Protein AF-A0A0Q6NM96-F1 (afdb_monomer)

pLDDT: mean 92.66, std 5.69, range [62.19, 98.06]

Secondary structure (DSSP, 8-state):
--HHHHHHHHHHHHHHHHHHHGGGTTT--EE-TTS-EE-HHHHHHHHHHHHHTTEEEEEEEEEETTEEEEEEEEEE--

Mean predicted aligned error: 3.28 Å

Foldseek 3Di:
DDPVVLVVLLCVQVVVLCVQCPPVQVPAWEQEPVRDIHGSVVVNVVSNVQSVVQWRKDKDWDADPNDIHIYIDTDHDD

Structure (mmCIF, N/CA/C/O backbone):
data_AF-A0A0Q6NM96-F1
#
_entry.id   AF-A0A0Q6NM96-F1
#
loop_
_atom_site.group_PDB
_atom_site.id
_atom_site.type_symbol
_atom_site.label_atom_id
_atom_site.label_alt_id
_atom_site.label_comp_id
_atom_site.label_asym_id
_atom_site.label_entity_id
_atom_site.label_seq_id
_atom_site.pdbx_PDB_ins_code
_atom_site.Cartn_x
_atom_site.Cartn_y
_atom_site.Cartn_z
_atom_site.occupancy
_atom_site.B_iso_or_equiv
_atom_site.auth_seq_id
_atom_site.auth_comp_id
_atom_site.auth_asym_id
_atom_site.auth_atom_id
_atom_site.pdbx_PDB_model_num
ATOM 1 N N . MET A 1 1 ? -10.668 -0.099 18.616 1.00 68.81 1 MET A N 1
ATOM 2 C CA . MET A 1 1 ? -9.399 0.627 18.448 1.00 68.81 1 MET A CA 1
ATOM 3 C C . MET A 1 1 ? -9.587 2.063 18.880 1.00 68.81 1 MET A C 1
ATOM 5 O O . MET A 1 1 ? -10.652 2.625 18.640 1.00 68.81 1 MET A O 1
ATOM 9 N N . THR A 1 2 ? -8.577 2.631 19.519 1.00 85.31 2 THR A N 1
ATOM 10 C CA . THR A 1 2 ? -8.448 4.073 19.727 1.00 85.31 2 THR A CA 1
ATOM 11 C C . THR A 1 2 ? -7.908 4.728 18.456 1.00 85.31 2 THR A C 1
ATOM 13 O O . THR A 1 2 ? -7.310 4.058 17.616 1.00 85.31 2 THR A O 1
ATOM 16 N N . ASN A 1 3 ? -8.084 6.043 18.314 1.00 86.88 3 ASN A N 1
ATOM 17 C CA . ASN A 1 3 ? -7.517 6.773 17.177 1.00 86.88 3 ASN A CA 1
ATOM 18 C C . ASN A 1 3 ? -5.989 6.607 17.090 1.00 86.88 3 ASN A C 1
ATOM 20 O O . ASN A 1 3 ? -5.466 6.509 15.991 1.00 86.88 3 ASN A O 1
ATOM 24 N N . SER A 1 4 ? -5.289 6.497 18.227 1.00 91.25 4 SER A N 1
ATOM 25 C CA . SER A 1 4 ? -3.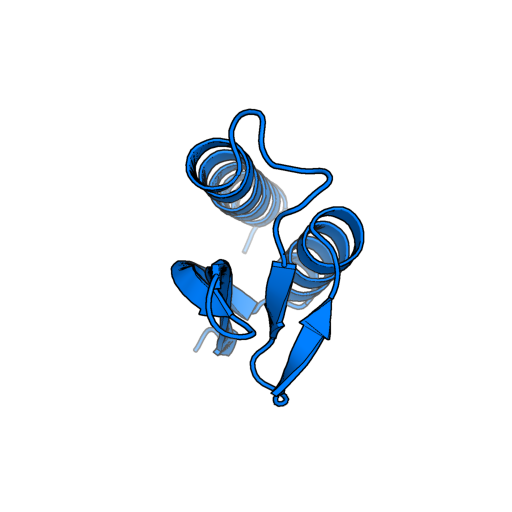831 6.307 18.257 1.00 91.25 4 SER A CA 1
ATOM 26 C C . SER A 1 4 ? -3.399 5.015 17.564 1.00 91.25 4 SER A C 1
ATOM 28 O O . SER A 1 4 ? -2.482 5.036 16.759 1.00 91.25 4 SER A O 1
ATOM 30 N N . GLU A 1 5 ? -4.102 3.906 17.811 1.00 90.12 5 GLU A N 1
ATOM 31 C CA . GLU A 1 5 ? -3.764 2.610 17.202 1.00 90.12 5 GLU A CA 1
ATOM 32 C C . GLU A 1 5 ? -3.967 2.621 15.679 1.00 90.12 5 GLU A C 1
ATOM 34 O O . GLU A 1 5 ? -3.240 1.959 14.944 1.00 90.12 5 GLU A O 1
ATOM 39 N N . ILE A 1 6 ? -4.964 3.367 15.193 1.00 90.81 6 ILE A N 1
ATOM 40 C CA . ILE A 1 6 ? -5.213 3.525 13.754 1.00 90.81 6 ILE A CA 1
ATOM 41 C C . ILE A 1 6 ? -4.078 4.326 13.109 1.00 90.81 6 ILE A C 1
ATOM 43 O O . ILE A 1 6 ? -3.584 3.927 12.055 1.00 90.81 6 ILE A O 1
ATOM 47 N N . GLU A 1 7 ? -3.645 5.412 13.752 1.00 93.56 7 GLU A N 1
ATOM 48 C CA . GLU A 1 7 ? -2.512 6.217 13.283 1.00 93.56 7 GLU A CA 1
ATOM 49 C C . GLU A 1 7 ? -1.205 5.412 13.286 1.00 93.56 7 GLU A C 1
ATOM 51 O O . GLU A 1 7 ? -0.470 5.453 12.302 1.00 93.56 7 GLU A O 1
ATOM 56 N N . ASP A 1 8 ? -0.945 4.609 14.321 1.00 93.38 8 ASP A N 1
ATOM 57 C CA . ASP A 1 8 ? 0.249 3.755 14.392 1.00 93.38 8 ASP A CA 1
ATOM 58 C C . ASP A 1 8 ? 0.288 2.741 13.234 1.00 93.38 8 ASP A C 1
ATOM 60 O O . ASP A 1 8 ? 1.308 2.590 12.558 1.00 93.38 8 ASP A O 1
ATOM 64 N N . LEU A 1 9 ? -0.849 2.104 12.935 1.00 91.50 9 LEU A N 1
ATOM 65 C CA . LEU A 1 9 ? -0.982 1.165 11.813 1.00 91.50 9 LEU A CA 1
ATOM 66 C C . LEU A 1 9 ? -0.810 1.855 10.459 1.00 91.50 9 LEU A C 1
ATOM 68 O O . LEU A 1 9 ? -0.260 1.274 9.520 1.00 91.50 9 LEU A O 1
ATOM 72 N N . TRP A 1 10 ? -1.286 3.093 10.344 1.00 93.88 10 TRP A N 1
ATOM 73 C CA . TRP A 1 10 ? -1.089 3.887 9.143 1.00 93.88 10 TRP A CA 1
ATOM 74 C C . TRP A 1 10 ? 0.387 4.252 8.948 1.00 93.88 10 TRP A C 1
ATOM 76 O O . TRP A 1 10 ? 0.925 4.077 7.852 1.00 93.88 10 TRP A O 1
ATOM 86 N N . ILE A 1 11 ? 1.064 4.690 10.012 1.00 94.12 11 ILE A N 1
ATOM 87 C CA . ILE A 1 11 ? 2.494 5.017 10.003 1.00 94.12 11 ILE A CA 1
ATOM 88 C C . ILE A 1 11 ? 3.327 3.788 9.627 1.00 94.12 11 ILE A C 1
ATOM 90 O O . ILE A 1 11 ? 4.233 3.902 8.798 1.00 94.12 11 ILE A O 1
ATOM 94 N N . GLU A 1 12 ? 3.013 2.615 10.179 1.00 94.06 12 GLU A N 1
ATOM 95 C CA . GLU A 1 12 ? 3.698 1.361 9.850 1.00 94.06 12 GLU A CA 1
ATOM 96 C C . GLU A 1 12 ? 3.538 1.012 8.361 1.00 94.06 12 GLU A C 1
ATOM 98 O O . GLU A 1 12 ? 4.527 0.781 7.656 1.00 94.06 12 GLU A O 1
ATOM 103 N N . ALA A 1 13 ? 2.301 1.041 7.854 1.00 93.94 13 ALA A N 1
ATOM 104 C CA . ALA A 1 13 ? 2.002 0.737 6.457 1.00 93.94 13 ALA A CA 1
ATOM 105 C C . ALA A 1 13 ? 2.686 1.713 5.489 1.00 93.94 13 ALA A C 1
ATOM 107 O O . ALA A 1 13 ? 3.244 1.292 4.473 1.00 93.94 13 ALA A O 1
ATOM 108 N N . TRP A 1 14 ? 2.676 3.011 5.805 1.00 94.00 14 TRP A N 1
ATOM 109 C CA . TRP A 1 14 ? 3.389 4.018 5.023 1.00 94.00 14 TRP A CA 1
ATOM 110 C C . TRP A 1 14 ? 4.892 3.745 5.046 1.00 94.00 14 TRP A C 1
ATOM 112 O O . TRP A 1 14 ? 5.519 3.708 3.985 1.00 94.00 14 TRP A O 1
ATOM 122 N N . SER A 1 15 ? 5.484 3.566 6.228 1.00 94.25 15 SER A N 1
ATOM 123 C CA . SER A 1 15 ? 6.937 3.404 6.377 1.00 94.25 15 SER A CA 1
ATOM 124 C C . SER A 1 15 ? 7.441 2.238 5.533 1.00 94.25 15 SER A C 1
ATOM 126 O O . SER A 1 15 ? 8.353 2.405 4.724 1.00 94.25 15 SER A O 1
ATOM 128 N N . LYS A 1 16 ? 6.740 1.102 5.596 1.00 94.12 16 LYS A N 1
ATOM 129 C CA . LYS A 1 16 ? 7.043 -0.077 4.782 1.00 94.12 16 LYS A CA 1
ATOM 130 C C . LYS A 1 16 ? 6.890 0.182 3.274 1.00 94.12 16 LYS A C 1
ATOM 132 O O . LYS A 1 16 ? 7.624 -0.394 2.475 1.00 94.12 16 LYS A O 1
ATOM 137 N N . LEU A 1 17 ? 5.972 1.061 2.856 1.00 93.44 17 LEU A N 1
ATOM 138 C CA . LEU A 1 17 ? 5.802 1.414 1.442 1.00 93.44 17 LEU A CA 1
ATOM 139 C C . LEU A 1 17 ? 7.006 2.211 0.946 1.00 93.44 17 LEU A C 1
ATOM 141 O O . LEU A 1 17 ? 7.538 1.893 -0.114 1.00 93.44 17 LEU A O 1
ATOM 145 N N . ILE A 1 18 ? 7.453 3.204 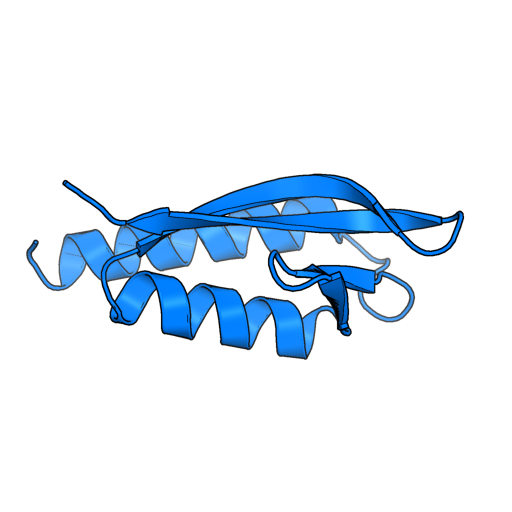1.719 1.00 92.62 18 ILE A N 1
ATOM 146 C CA . ILE A 1 18 ? 8.663 3.974 1.399 1.00 92.62 18 ILE A CA 1
ATOM 147 C C . ILE A 1 18 ? 9.881 3.055 1.330 1.00 92.62 18 ILE A C 1
ATOM 149 O O . ILE A 1 18 ? 10.654 3.162 0.383 1.00 92.62 18 ILE A O 1
ATOM 153 N N . GLU A 1 19 ? 10.034 2.137 2.284 1.00 92.62 19 GLU A N 1
ATOM 154 C CA . GLU A 1 19 ? 11.150 1.183 2.298 1.00 92.62 19 GLU A CA 1
ATOM 155 C C . GLU A 1 19 ? 11.175 0.278 1.065 1.00 92.62 19 GLU A C 1
ATOM 157 O O . GLU A 1 19 ? 12.242 -0.031 0.549 1.00 92.62 19 GLU A O 1
ATOM 162 N N . ILE A 1 20 ? 10.015 -0.164 0.569 1.00 92.69 20 ILE A N 1
ATOM 163 C CA . ILE A 1 20 ? 9.964 -1.002 -0.636 1.00 92.69 20 ILE A CA 1
ATOM 164 C C . ILE A 1 20 ? 10.233 -0.173 -1.889 1.00 92.69 20 ILE A C 1
ATOM 166 O O . ILE A 1 20 ? 10.852 -0.682 -2.825 1.00 92.69 20 ILE A O 1
ATOM 170 N N . VAL A 1 21 ? 9.726 1.054 -1.929 1.00 92.12 21 VAL A N 1
ATOM 171 C CA . VAL A 1 21 ? 9.736 1.888 -3.127 1.00 92.12 21 VAL A CA 1
ATOM 172 C C . VAL A 1 21 ? 11.077 2.594 -3.337 1.00 92.12 21 VAL A C 1
ATOM 174 O O . VAL A 1 21 ? 11.499 2.733 -4.486 1.00 92.12 21 VAL A O 1
ATOM 177 N N . GLU A 1 22 ? 11.745 3.006 -2.259 1.00 88.69 22 GLU A N 1
ATOM 178 C CA . GLU A 1 22 ? 13.025 3.725 -2.289 1.00 88.69 22 GLU A CA 1
ATOM 179 C C . GLU A 1 22 ? 12.989 4.885 -3.317 1.00 88.69 22 GLU A C 1
ATOM 181 O O . GLU A 1 22 ? 12.017 5.646 -3.384 1.00 88.69 22 GLU A O 1
ATOM 186 N N . ASP A 1 23 ? 14.018 5.005 -4.160 1.00 86.00 23 AS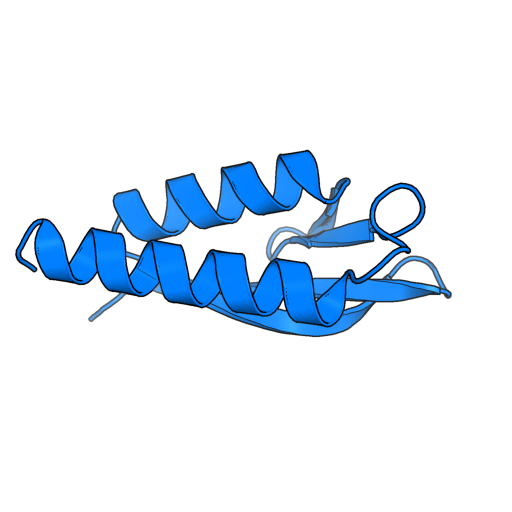P A N 1
ATOM 187 C CA . ASP A 1 23 ? 14.122 6.027 -5.208 1.00 86.00 23 ASP A CA 1
ATOM 188 C C . ASP A 1 23 ? 13.315 5.691 -6.484 1.00 86.00 23 ASP A C 1
ATOM 190 O O . ASP A 1 23 ? 13.245 6.489 -7.424 1.00 86.00 23 ASP A O 1
ATOM 194 N N . GLU A 1 24 ? 12.666 4.522 -6.545 1.00 87.50 24 GLU A N 1
ATOM 195 C CA . GLU A 1 24 ? 11.962 4.021 -7.733 1.00 87.50 24 GLU A CA 1
ATOM 196 C C . GLU A 1 24 ? 10.467 4.399 -7.771 1.00 87.50 24 GLU A C 1
ATOM 198 O O . GLU A 1 24 ? 9.726 3.923 -8.634 1.00 87.50 24 GLU A O 1
ATOM 203 N N . ALA A 1 25 ? 10.001 5.298 -6.895 1.00 84.06 25 ALA A N 1
ATOM 204 C CA . ALA A 1 25 ? 8.582 5.667 -6.751 1.00 84.06 25 ALA A CA 1
ATOM 205 C C . ALA A 1 25 ? 7.860 6.021 -8.052 1.00 84.06 25 ALA A C 1
ATOM 207 O O . ALA A 1 25 ? 6.692 5.684 -8.233 1.00 84.06 25 ALA A O 1
ATOM 208 N N . ARG A 1 26 ? 8.557 6.680 -8.982 1.00 85.25 26 ARG A N 1
ATOM 209 C CA . ARG A 1 26 ? 7.979 7.105 -10.266 1.00 85.25 26 ARG A CA 1
ATOM 210 C C . ARG A 1 26 ? 7.778 5.958 -11.252 1.00 85.25 26 ARG A C 1
ATOM 212 O O . ARG A 1 26 ? 6.952 6.066 -12.155 1.00 85.25 26 ARG A O 1
ATOM 219 N N . THR A 1 27 ? 8.563 4.894 -11.129 1.00 88.56 27 THR A N 1
ATOM 220 C CA . THR A 1 27 ? 8.540 3.747 -12.046 1.00 88.56 27 THR A CA 1
ATOM 221 C C . THR A 1 27 ? 7.865 2.527 -11.439 1.00 88.56 27 THR A C 1
ATOM 223 O O . THR A 1 27 ? 7.425 1.649 -12.185 1.00 88.56 27 THR A O 1
ATOM 226 N N . MET A 1 28 ? 7.770 2.474 -10.111 1.00 92.75 28 MET A N 1
ATOM 227 C CA . MET A 1 28 ? 7.195 1.353 -9.389 1.00 92.75 28 MET A CA 1
ATOM 228 C C . MET A 1 28 ? 5.673 1.314 -9.519 1.00 92.75 28 MET A C 1
ATOM 230 O O . MET A 1 28 ? 4.989 2.338 -9.573 1.00 92.75 28 MET A O 1
ATOM 234 N N . ARG A 1 29 ? 5.143 0.094 -9.582 1.00 95.81 29 ARG A N 1
ATOM 235 C CA . ARG A 1 29 ? 3.708 -0.178 -9.658 1.00 95.81 29 ARG A CA 1
ATOM 236 C C . ARG A 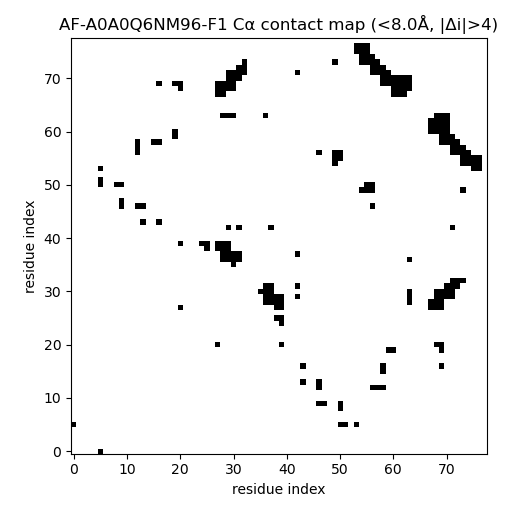1 29 ? 3.276 -1.023 -8.476 1.00 95.81 29 ARG A C 1
ATOM 238 O O . ARG A 1 29 ? 4.039 -1.866 -8.006 1.00 95.81 29 ARG A O 1
ATOM 245 N N . CYS A 1 30 ? 2.054 -0.789 -8.027 1.00 97.12 30 CYS A N 1
ATOM 246 C CA . CYS A 1 30 ? 1.429 -1.498 -6.926 1.00 97.12 30 CYS A CA 1
ATOM 247 C C . CYS A 1 30 ? 0.262 -2.329 -7.462 1.0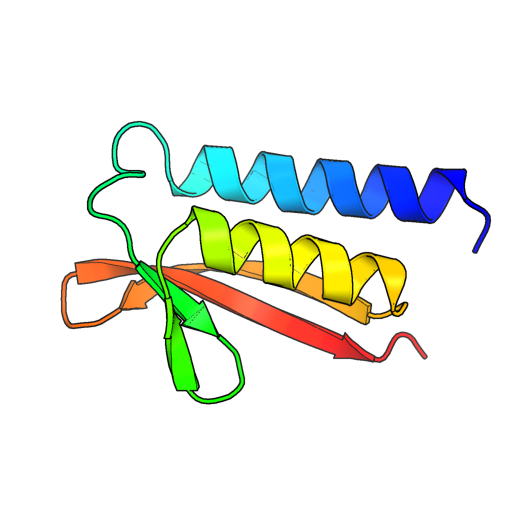0 97.12 30 CYS A C 1
ATOM 249 O O . CYS A 1 30 ? -0.589 -1.809 -8.180 1.00 97.12 30 CYS A O 1
ATOM 251 N N . LEU A 1 31 ? 0.254 -3.623 -7.152 1.00 98.06 31 LEU A N 1
ATOM 252 C CA . LEU A 1 31 ? -0.854 -4.528 -7.427 1.00 98.06 31 LEU A CA 1
ATOM 253 C C . LEU A 1 31 ? -1.779 -4.556 -6.210 1.00 98.06 31 LEU A C 1
ATOM 255 O O . LEU A 1 31 ? -1.348 -4.916 -5.114 1.00 98.06 31 LEU A O 1
ATOM 259 N N . LEU A 1 32 ? -3.037 -4.183 -6.419 1.00 97.44 32 LEU A N 1
ATOM 260 C CA . LEU A 1 32 ? -4.089 -4.218 -5.410 1.00 97.44 32 LEU A CA 1
ATOM 261 C C . LEU A 1 32 ? -4.793 -5.592 -5.383 1.00 97.44 32 LEU A C 1
ATOM 263 O O . LEU A 1 32 ? -4.722 -6.344 -6.360 1.00 97.44 32 LEU A O 1
ATOM 267 N N . PRO A 1 3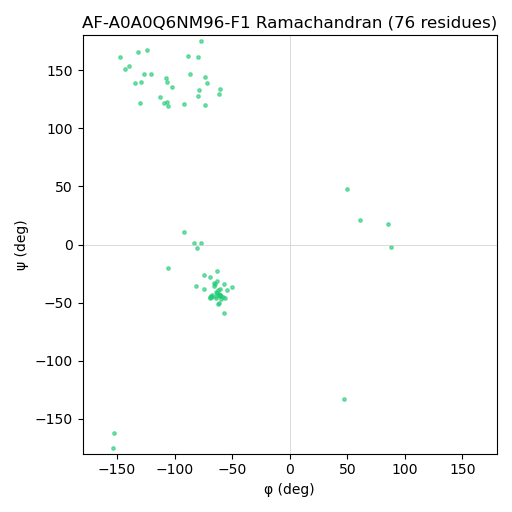3 ? -5.521 -5.930 -4.299 1.00 95.25 33 PRO A N 1
ATOM 268 C CA . PRO A 1 33 ? -6.180 -7.238 -4.147 1.00 95.25 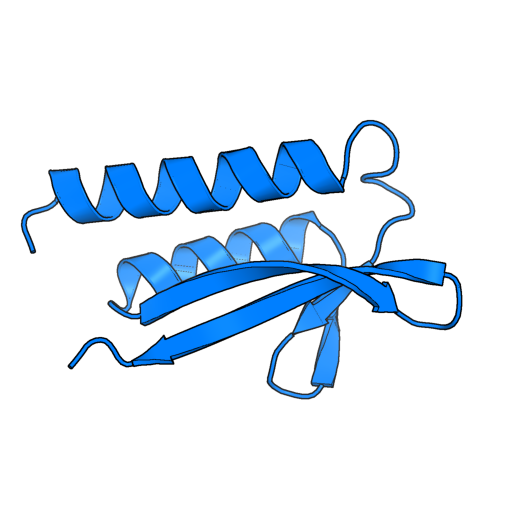33 PRO A CA 1
ATOM 269 C C . PRO A 1 33 ? -7.268 -7.551 -5.172 1.00 95.25 33 PRO A C 1
ATOM 271 O O . PRO A 1 33 ? -7.610 -8.712 -5.377 1.00 95.25 33 PRO A O 1
ATOM 274 N N . ASP A 1 34 ? -7.846 -6.520 -5.780 1.00 95.06 34 ASP A N 1
ATOM 275 C CA . ASP A 1 34 ? -8.857 -6.629 -6.833 1.00 95.06 34 ASP A CA 1
ATOM 276 C C . ASP A 1 34 ? -8.239 -6.857 -8.227 1.00 95.06 34 ASP A C 1
ATOM 278 O O . ASP A 1 34 ? -8.962 -6.968 -9.215 1.00 95.06 34 ASP A O 1
ATOM 282 N N . GLY A 1 35 ? -6.907 -6.949 -8.308 1.00 94.81 35 GLY A N 1
ATOM 283 C CA . GLY A 1 35 ? -6.156 -7.130 -9.546 1.00 94.81 35 GLY A CA 1
ATOM 284 C C . GLY A 1 35 ? -5.788 -5.824 -10.251 1.00 94.81 35 GLY A C 1
ATOM 285 O O . GLY A 1 35 ? -5.102 -5.872 -11.274 1.00 94.81 35 GLY A O 1
ATOM 286 N N . ASN A 1 36 ? -6.195 -4.663 -9.727 1.00 96.94 36 ASN A N 1
ATOM 287 C CA . ASN A 1 36 ? -5.829 -3.382 -10.318 1.00 96.94 36 ASN A CA 1
ATOM 288 C C . ASN A 1 36 ? -4.348 -3.069 -10.094 1.00 96.94 36 ASN A C 1
ATOM 290 O O . ASN A 1 36 ? -3.800 -3.273 -9.011 1.00 96.94 36 ASN A O 1
ATOM 294 N N . VAL A 1 37 ? -3.705 -2.524 -11.129 1.00 97.44 37 VAL A N 1
ATOM 295 C CA . VAL A 1 37 ? -2.324 -2.040 -11.061 1.00 97.44 37 VAL A CA 1
ATOM 296 C C . VAL A 1 37 ? -2.330 -0.520 -11.049 1.00 97.44 37 VAL A C 1
ATOM 298 O O . VAL A 1 37 ? -2.779 0.111 -12.004 1.00 97.44 37 VAL A O 1
ATOM 301 N N . VAL A 1 38 ? -1.797 0.058 -9.979 1.00 97.12 38 VAL A N 1
ATOM 302 C CA . VAL A 1 38 ? -1.805 1.499 -9.714 1.00 97.12 38 VAL A CA 1
ATOM 303 C C . VAL A 1 38 ? -0.386 2.030 -9.498 1.00 97.12 38 VAL A C 1
ATOM 305 O O . VAL A 1 38 ? 0.576 1.259 -9.392 1.00 97.12 38 VAL A O 1
ATOM 308 N N . ASP A 1 39 ? -0.212 3.350 -9.497 1.00 95.81 39 ASP A N 1
ATOM 309 C CA . ASP A 1 39 ? 1.046 3.958 -9.046 1.00 95.81 39 ASP A CA 1
ATOM 310 C C . ASP A 1 39 ? 1.174 3.974 -7.510 1.00 95.81 39 ASP A C 1
ATOM 312 O O . ASP A 1 39 ? 0.278 3.557 -6.771 1.00 95.81 39 ASP A O 1
ATOM 316 N N . VAL A 1 40 ? 2.335 4.412 -7.020 1.00 94.06 40 VAL A N 1
ATOM 317 C CA . VAL A 1 40 ? 2.644 4.446 -5.583 1.00 94.06 40 VAL A CA 1
ATOM 318 C C . VAL A 1 40 ? 1.748 5.425 -4.820 1.00 94.06 40 VAL A C 1
ATOM 320 O O . VAL A 1 40 ? 1.388 5.144 -3.678 1.00 94.06 40 VAL A O 1
ATOM 323 N N . GLU A 1 41 ? 1.355 6.547 -5.425 1.00 94.69 41 GLU A N 1
ATOM 324 C CA . GLU A 1 41 ? 0.506 7.548 -4.769 1.00 94.69 41 GLU A CA 1
ATOM 325 C C . GLU A 1 41 ? -0.914 7.011 -4.564 1.00 94.69 41 GLU A C 1
ATOM 327 O O . GLU A 1 41 ? -1.465 7.081 -3.464 1.00 94.69 41 GLU A O 1
ATOM 332 N N . GLN A 1 42 ? -1.472 6.372 -5.590 1.00 96.56 42 GLN A N 1
ATOM 333 C CA . GLN A 1 42 ? -2.758 5.685 -5.515 1.00 96.56 42 GLN A CA 1
ATOM 334 C C . GLN A 1 42 ? -2.720 4.506 -4.533 1.00 96.56 42 GLN A C 1
ATOM 336 O O . GLN A 1 42 ? -3.652 4.323 -3.751 1.00 96.56 42 GLN A O 1
ATOM 341 N N . CYS A 1 43 ? -1.631 3.731 -4.525 1.00 96.19 43 CYS A N 1
ATOM 342 C CA . CYS A 1 43 ? -1.421 2.642 -3.565 1.00 96.19 43 CYS A CA 1
ATOM 343 C C . CYS A 1 43 ? -1.410 3.163 -2.122 1.00 96.19 43 CYS A C 1
ATOM 345 O O . CYS A 1 43 ? -2.057 2.595 -1.245 1.00 96.19 43 CYS A O 1
ATOM 347 N N . LYS A 1 44 ? -0.729 4.289 -1.883 1.00 95.81 44 LYS A N 1
ATOM 348 C CA . LYS A 1 44 ? -0.713 4.970 -0.587 1.00 95.81 44 LYS A CA 1
ATOM 349 C C . LYS A 1 44 ? -2.122 5.389 -0.156 1.00 95.81 44 LYS A C 1
ATOM 351 O O . LYS A 1 44 ? -2.498 5.109 0.979 1.00 95.81 44 LYS A O 1
ATOM 356 N N . GLY A 1 45 ? -2.900 6.008 -1.048 1.00 96.88 45 GLY A N 1
ATOM 357 C CA . GLY A 1 45 ? -4.295 6.370 -0.766 1.00 96.88 45 GLY A CA 1
ATOM 358 C C . GLY A 1 45 ? -5.143 5.151 -0.392 1.00 96.88 45 GLY A C 1
ATOM 359 O O . GLY A 1 45 ? -5.824 5.153 0.627 1.00 96.88 45 GLY A O 1
ATOM 360 N N . TRP A 1 46 ? -5.005 4.055 -1.141 1.00 96.75 46 TRP A N 1
ATOM 361 C CA . TRP A 1 46 ? -5.716 2.808 -0.853 1.00 96.75 46 TRP A CA 1
ATOM 362 C C . TRP A 1 46 ? -5.352 2.195 0.509 1.00 96.75 46 TRP A C 1
ATOM 364 O O . TRP A 1 46 ? -6.226 1.673 1.211 1.00 96.75 46 TRP A O 1
ATOM 374 N N . LEU A 1 47 ? -4.071 2.242 0.898 1.00 96.44 47 LEU A N 1
ATOM 375 C CA . LEU A 1 47 ? -3.617 1.772 2.211 1.00 96.44 47 LEU A CA 1
ATOM 376 C C . LEU A 1 47 ? -4.222 2.613 3.329 1.00 96.44 47 LEU A C 1
ATOM 378 O O . LEU A 1 47 ? -4.722 2.048 4.301 1.00 96.44 47 LEU A O 1
ATOM 382 N N . GLN A 1 48 ? -4.217 3.937 3.159 1.00 96.31 48 GLN A N 1
ATOM 383 C CA . GLN A 1 48 ? -4.820 4.866 4.104 1.00 96.31 48 GLN A CA 1
ATOM 384 C C . GLN A 1 48 ? -6.299 4.526 4.292 1.00 96.31 48 GLN A C 1
ATOM 386 O O . GLN A 1 48 ? -6.710 4.145 5.388 1.00 96.31 48 GLN A O 1
ATOM 391 N N . ASP A 1 49 ? -7.075 4.540 3.209 1.00 96.69 49 ASP A N 1
ATOM 392 C CA . ASP A 1 49 ? -8.511 4.256 3.238 1.00 96.69 49 ASP A CA 1
ATOM 393 C C . ASP A 1 49 ? -8.815 2.905 3.898 1.00 96.69 49 ASP A C 1
ATOM 395 O O . ASP A 1 49 ? -9.757 2.779 4.679 1.00 96.69 49 ASP A O 1
ATOM 399 N N . SER A 1 50 ? -7.989 1.891 3.633 1.00 95.38 50 SER A N 1
ATOM 400 C CA . SER A 1 50 ? -8.149 0.560 4.219 1.00 95.38 50 SER A CA 1
ATOM 401 C C . SER A 1 50 ? -7.902 0.551 5.730 1.00 95.38 50 SER A C 1
ATOM 403 O O . SER A 1 50 ? -8.688 -0.052 6.462 1.00 95.38 50 SER A O 1
ATOM 405 N N . VAL A 1 51 ? -6.860 1.230 6.217 1.00 94.75 51 VAL A N 1
ATOM 406 C CA . VAL A 1 51 ? -6.572 1.323 7.659 1.00 94.75 51 VAL A CA 1
ATOM 407 C C . VAL A 1 51 ? -7.686 2.071 8.392 1.00 94.75 51 VAL A C 1
ATOM 409 O O . VAL A 1 51 ? -8.181 1.573 9.407 1.00 94.75 51 VAL A O 1
ATOM 412 N N . TYR A 1 52 ? -8.143 3.208 7.856 1.00 94.12 52 TYR A N 1
ATOM 413 C CA . TYR A 1 52 ? -9.236 3.989 8.454 1.00 94.12 52 TYR A CA 1
ATOM 414 C C . TYR A 1 52 ? -10.595 3.279 8.367 1.00 94.12 52 TYR A C 1
ATOM 416 O O . TYR A 1 52 ? -11.432 3.452 9.250 1.00 94.12 52 TYR A O 1
ATOM 424 N N . ALA A 1 53 ? -10.804 2.419 7.368 1.00 93.88 53 ALA A N 1
ATOM 425 C CA . ALA A 1 53 ? -11.969 1.538 7.290 1.00 93.88 53 ALA A CA 1
ATOM 426 C C . ALA A 1 53 ? -11.883 0.314 8.228 1.00 93.88 53 ALA A C 1
ATOM 428 O O . ALA A 1 53 ? -12.793 -0.514 8.244 1.00 93.88 53 ALA A O 1
ATOM 429 N N . GLY A 1 54 ? -10.810 0.187 9.016 1.00 92.88 54 GLY A N 1
ATOM 430 C CA . GLY A 1 54 ? -10.649 -0.872 10.012 1.00 92.88 54 GLY A CA 1
ATOM 431 C C . GLY A 1 54 ? -10.068 -2.177 9.468 1.00 92.88 54 GLY A C 1
ATOM 432 O O . GLY A 1 54 ? -10.174 -3.208 10.131 1.00 92.88 54 GLY A O 1
ATOM 433 N N . PHE A 1 55 ? -9.442 -2.166 8.291 1.00 94.50 55 PHE A N 1
ATOM 434 C CA . PHE A 1 55 ? -8.734 -3.332 7.764 1.00 94.50 55 PHE A CA 1
ATOM 435 C C . PHE A 1 55 ? -7.294 -3.386 8.261 1.00 94.50 55 PHE A C 1
ATOM 437 O O . PHE A 1 55 ? -6.627 -2.364 8.403 1.00 94.50 55 PHE A O 1
ATOM 444 N N . SER A 1 56 ? -6.782 -4.602 8.454 1.00 92.06 56 SER A N 1
ATOM 445 C CA . SER A 1 56 ? -5.342 -4.823 8.553 1.00 92.06 56 SER A CA 1
ATOM 446 C C . SER A 1 56 ? -4.766 -4.838 7.149 1.00 92.06 56 SER A C 1
ATOM 448 O O . SER A 1 56 ? -5.276 -5.568 6.300 1.00 92.06 56 SER A O 1
ATOM 450 N N . VAL A 1 57 ? -3.740 -4.035 6.893 1.00 94.44 57 VAL A N 1
ATOM 451 C CA . VAL A 1 57 ? -3.082 -3.956 5.587 1.00 94.44 57 VAL A CA 1
ATOM 452 C C . VAL A 1 57 ? -1.712 -4.609 5.667 1.00 94.44 57 VAL A C 1
ATOM 454 O O . VAL A 1 57 ? -1.020 -4.503 6.674 1.00 94.44 57 VAL A O 1
ATOM 457 N N . ASN A 1 58 ? -1.313 -5.279 4.595 1.00 94.50 58 ASN A N 1
ATOM 458 C CA . ASN A 1 58 ? 0.045 -5.762 4.424 1.00 94.50 58 ASN A CA 1
ATOM 459 C C . ASN A 1 58 ? 0.519 -5.430 3.015 1.00 94.50 58 ASN A C 1
ATOM 461 O O . ASN A 1 58 ? -0.218 -5.588 2.041 1.00 94.50 58 ASN A O 1
ATOM 465 N N . ILE A 1 59 ? 1.771 -5.008 2.925 1.00 94.75 59 ILE A N 1
ATOM 466 C CA . ILE A 1 59 ? 2.458 -4.756 1.667 1.00 94.75 59 ILE A CA 1
ATOM 467 C C . ILE A 1 59 ? 3.766 -5.522 1.629 1.00 94.75 59 ILE A C 1
ATOM 469 O O . ILE A 1 59 ? 4.421 -5.708 2.655 1.00 94.75 59 ILE A O 1
ATOM 473 N N . GLU A 1 60 ? 4.151 -5.960 0.445 1.00 95.19 60 GLU A N 1
ATOM 474 C CA . GLU A 1 60 ? 5.391 -6.688 0.220 1.00 95.19 60 GLU A CA 1
ATOM 475 C C . GLU A 1 60 ? 5.968 -6.373 -1.157 1.00 95.19 60 GLU A C 1
ATOM 477 O O . GLU A 1 60 ? 5.279 -5.869 -2.048 1.00 95.19 60 GLU A O 1
ATOM 482 N N . ARG A 1 61 ? 7.259 -6.658 -1.334 1.00 94.81 61 ARG A N 1
ATOM 483 C CA . ARG A 1 61 ? 7.911 -6.537 -2.637 1.00 94.81 61 A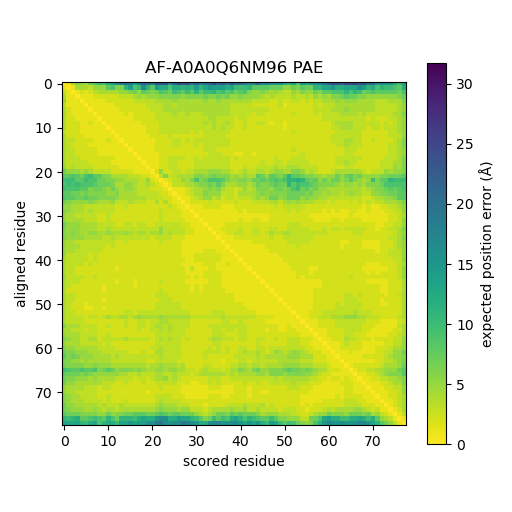RG A CA 1
ATOM 484 C C . ARG A 1 61 ? 7.559 -7.759 -3.483 1.00 94.81 61 ARG A C 1
ATOM 486 O O . ARG A 1 61 ? 7.697 -8.890 -3.029 1.00 94.81 61 ARG A O 1
ATOM 493 N N . GLY A 1 62 ? 7.169 -7.531 -4.731 1.00 93.88 62 GLY A N 1
ATOM 494 C CA . GLY A 1 62 ? 6.792 -8.594 -5.656 1.00 93.88 62 GLY A CA 1
ATOM 495 C C . GLY A 1 62 ? 7.018 -8.229 -7.117 1.00 93.88 62 GLY A C 1
ATOM 496 O O . GLY A 1 62 ? 7.767 -7.303 -7.439 1.00 93.88 62 GLY A O 1
ATOM 497 N N . TRP A 1 63 ? 6.373 -8.983 -8.007 1.00 94.25 63 TRP A N 1
ATOM 498 C CA . TRP A 1 63 ? 6.433 -8.767 -9.451 1.00 94.25 63 TRP A CA 1
ATOM 499 C C . TRP A 1 63 ? 5.103 -8.233 -9.971 1.00 94.25 63 TRP A C 1
ATOM 501 O O . TRP A 1 63 ? 4.070 -8.884 -9.844 1.00 94.25 63 TRP A O 1
ATOM 511 N N . VAL A 1 64 ? 5.147 -7.062 -10.601 1.00 94.94 64 VAL A N 1
ATOM 512 C CA . VAL A 1 64 ? 3.991 -6.392 -11.199 1.00 94.94 64 VAL A CA 1
ATOM 513 C C . VAL A 1 64 ? 4.368 -6.006 -12.624 1.00 94.94 64 VAL A C 1
ATOM 515 O O . VAL A 1 64 ? 5.365 -5.321 -12.840 1.00 94.94 64 VAL A O 1
ATOM 518 N N . LEU A 1 65 ? 3.605 -6.482 -13.614 1.00 92.81 65 LEU A N 1
ATOM 519 C CA . LEU A 1 65 ? 3.863 -6.233 -15.043 1.00 92.81 65 LEU A CA 1
ATOM 520 C C . LEU A 1 65 ? 5.320 -6.532 -15.463 1.00 92.81 65 LEU A C 1
ATOM 522 O O . LEU A 1 65 ? 5.979 -5.719 -16.112 1.00 92.81 65 LEU A O 1
ATOM 526 N N . CYS A 1 66 ? 5.834 -7.702 -15.065 1.00 91.06 66 CYS A N 1
ATOM 527 C CA . CYS A 1 66 ? 7.199 -8.166 -15.358 1.00 91.06 66 CYS A CA 1
ATOM 528 C C . CYS A 1 66 ? 8.325 -7.269 -14.806 1.00 91.06 66 CYS A C 1
ATOM 530 O O . CYS A 1 66 ? 9.457 -7.329 -15.286 1.00 91.06 66 CYS A O 1
ATOM 532 N N . ARG A 1 67 ? 8.041 -6.439 -13.797 1.00 91.69 67 ARG A N 1
ATOM 533 C CA . ARG A 1 67 ? 9.028 -5.608 -13.091 1.00 91.69 67 ARG A CA 1
ATOM 534 C C . ARG A 1 67 ? 8.863 -5.742 -11.581 1.00 91.69 67 ARG A C 1
ATOM 536 O O . ARG A 1 67 ? 7.840 -6.236 -11.111 1.00 91.69 67 ARG A O 1
ATOM 543 N N . ARG A 1 68 ? 9.869 -5.292 -10.825 1.00 91.81 68 ARG A N 1
ATOM 544 C CA . ARG A 1 68 ? 9.744 -5.143 -9.370 1.00 91.81 68 ARG A CA 1
ATOM 545 C C . ARG A 1 68 ? 8.619 -4.157 -9.063 1.00 91.81 68 ARG A C 1
ATOM 547 O O . ARG A 1 68 ? 8.523 -3.102 -9.687 1.00 91.81 68 ARG A O 1
ATOM 554 N N . GLY A 1 69 ? 7.774 -4.526 -8.117 1.00 94.75 69 GLY A N 1
ATOM 555 C CA . GLY A 1 69 ? 6.632 -3.735 -7.695 1.00 94.75 69 GLY A CA 1
ATOM 556 C C . GLY A 1 69 ? 6.247 -4.022 -6.255 1.00 94.75 69 GLY A C 1
ATOM 557 O O . GLY A 1 69 ? 6.907 -4.788 -5.549 1.00 94.75 69 GLY A O 1
ATOM 558 N N . VAL A 1 70 ? 5.151 -3.402 -5.846 1.00 96.50 70 VAL A N 1
ATOM 559 C CA . VAL A 1 70 ? 4.526 -3.588 -4.539 1.00 96.50 70 VAL A CA 1
ATOM 560 C C . VAL A 1 70 ? 3.310 -4.486 -4.722 1.00 96.50 70 VAL A C 1
ATOM 562 O O . VAL A 1 70 ? 2.533 -4.293 -5.654 1.00 96.50 70 VAL A O 1
ATOM 565 N N . ILE A 1 71 ? 3.124 -5.459 -3.844 1.00 97.38 71 ILE A N 1
ATOM 566 C CA . ILE A 1 71 ? 1.871 -6.203 -3.731 1.00 97.38 71 ILE A CA 1
ATOM 567 C C . ILE A 1 71 ? 1.199 -5.730 -2.452 1.00 97.38 71 ILE A C 1
ATOM 569 O O . ILE A 1 71 ? 1.800 -5.795 -1.380 1.00 97.38 71 ILE A O 1
ATOM 573 N N . ALA A 1 72 ? -0.024 -5.225 -2.574 1.00 96.94 72 ALA A N 1
ATOM 574 C CA . ALA A 1 72 ? -0.826 -4.770 -1.454 1.00 96.94 72 ALA A CA 1
ATOM 575 C C . ALA A 1 72 ? -1.957 -5.757 -1.172 1.00 96.94 72 ALA A C 1
ATOM 577 O O . ALA A 1 72 ? -2.604 -6.285 -2.073 1.00 96.94 72 ALA A O 1
ATOM 578 N N . SER A 1 73 ? -2.200 -5.990 0.110 1.00 96.44 73 SER A N 1
ATOM 579 C CA . SER A 1 73 ? -3.227 -6.888 0.621 1.00 96.44 73 SER A CA 1
ATOM 580 C C . SER A 1 73 ? -3.900 -6.278 1.838 1.00 96.44 73 SER A C 1
ATOM 582 O O . SER A 1 73 ? -3.323 -5.444 2.539 1.00 96.44 73 SER A O 1
ATOM 584 N N . ARG A 1 74 ? -5.148 -6.674 2.082 1.00 95.19 74 ARG A N 1
ATOM 585 C CA . ARG A 1 74 ? -5.854 -6.322 3.309 1.00 95.19 74 ARG A CA 1
ATOM 586 C C . ARG A 1 74 ? -6.728 -7.466 3.784 1.00 95.19 74 ARG A C 1
ATOM 588 O O . ARG A 1 74 ? -7.238 -8.237 2.974 1.00 95.19 74 ARG A O 1
ATOM 595 N N . LEU A 1 75 ? -6.934 -7.529 5.089 1.00 93.62 75 LEU A N 1
ATOM 596 C CA . LEU A 1 75 ? -7.799 -8.492 5.755 1.00 93.62 75 LEU A CA 1
ATOM 597 C C . LEU A 1 75 ? -8.742 -7.748 6.695 1.00 93.62 75 LEU A C 1
ATOM 599 O O . LEU A 1 75 ? -8.344 -6.783 7.354 1.00 93.62 75 LEU A O 1
ATOM 603 N N . ALA A 1 76 ? -10.002 -8.185 6.743 1.00 88.06 76 ALA A N 1
ATOM 604 C CA . ALA A 1 76 ? -10.943 -7.682 7.735 1.00 88.06 76 ALA A CA 1
ATOM 605 C C . ALA A 1 76 ? -10.406 -8.024 9.131 1.00 88.06 76 ALA A C 1
ATOM 607 O O . ALA A 1 76 ? -10.014 -9.168 9.376 1.00 88.06 76 ALA A O 1
ATOM 608 N N . ARG A 1 77 ? -10.345 -7.034 10.026 1.00 77.44 77 ARG A N 1
ATOM 609 C CA . ARG A 1 77 ? -9.967 -7.267 11.423 1.00 77.44 77 ARG A CA 1
ATOM 610 C C . ARG A 1 77 ? -11.155 -7.949 12.112 1.00 77.44 77 ARG A C 1
ATOM 612 O O . ARG A 1 77 ? -12.261 -7.416 12.056 1.00 77.44 77 ARG A O 1
ATOM 619 N N . GLN A 1 78 ? -10.930 -9.154 12.640 1.00 62.19 78 GLN A N 1
ATOM 620 C CA . GLN A 1 78 ? -11.911 -9.884 13.455 1.00 62.19 78 GLN A CA 1
ATOM 621 C C . GLN A 1 78 ? -12.026 -9.265 14.846 1.00 62.19 78 GLN A C 1
ATOM 623 O O . GLN A 1 78 ? -10.999 -8.738 15.332 1.00 62.19 78 GLN A O 1
#

Nearest PDB structures (foldseek):
  1tp6-assembly1_A  TM=5.388E-01  e=5.759E-01  Pseudomonas aeruginosa PAO1
  2nq2-assembly1_C  TM=5.048E-01  e=1.114E+00  Haemophilus influenzae
  6w3d-assembly1_A  TM=3.739E-01  e=5.046E-01  synthetic construct
  7xsi-assembly3_E  TM=4.388E-01  e=9.141E-01  Sordaria araneosa
  7jmv-assembly1_A  TM=4.606E-01  e=5.433E+00  Madurella mycetomatis

Sequence (78 aa):
MTNSEIEDLWIEAWSKLIEIVEDEARTMRCLLPDGNVVDVEQCKGWLQDSVYAGFSVNIERGWVLCRRGVIASRLARQ

Radius of gyration: 12.2 Å; Cα contacts (8 Å, |Δi|>4): 117; chains: 1; bounding box: 26×17×35 Å

Solvent-accessible surface area (backbone atoms only — not comparable to full-atom values): 4478 Å² total; per-residue (Å²): 133,58,72,66,60,46,50,52,55,43,51,51,56,50,52,55,48,50,68,69,37,61,94,42,48,90,78,33,35,24,34,4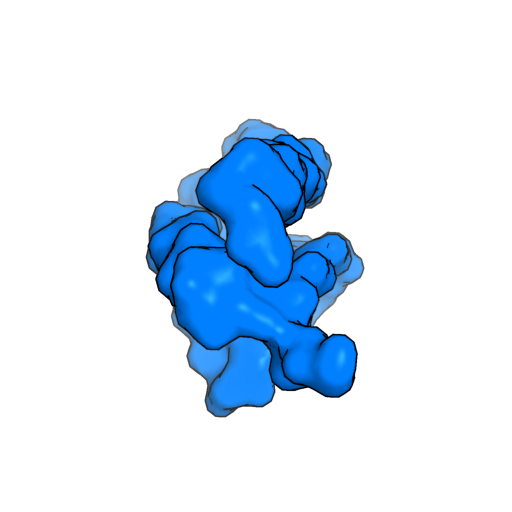1,80,89,71,51,76,39,43,49,69,58,46,50,51,51,51,47,56,37,35,77,72,54,28,48,72,49,73,46,80,42,79,42,95,94,36,73,20,37,37,41,45,73,43,81,63,127